Protein AF-A0A937W6F1-F1 (afdb_monomer_lite)

Radius of gyration: 24.18 Å; chains: 1; bounding box: 36×41×70 Å

Sequence (144 aa):
MTLDVLWSGPITLSDQLRVTQHPALQALWTILEQALQRQAGGVQQLTLGAHRLELGQRPHIMGILNVTPDSFSDGGLYFQPDQAIKHAETMLAAGADMIDVGGQSSRPGAVPVPPEVEQARVVPVIREIVQRFNAVVSVDTYRA

Organism: Tectimicrobiota bacterium (NCBI:txid2528274)

Foldseek 3Di:
DDDDDDDDDDDPVPPPDPVVVPPVCVVVVVVVVVVVVVLPPDFDWDDQPPDIDTPNPDDAAEAEQEQECVVDDPPDPDGDLVVSLVVLVVCVVVPHQAYEYWQFDPDPPGDDDPPVSSCVRGVVNVVCNCVPPVGRYHYPDPDD

pLDDT: mean 78.48, std 20.03, range [25.17, 97.88]

InterPro domains:
  IPR000489 Pterin-binding domain [PF00809] (62-144)
  IPR000489 Pterin-binding domain [PS00792] (61-76)
  IPR000489 Pterin-binding domain [PS00793] (95-108)
  IPR000489 Pterin-binding domain [PS50972] (59-144)
  IPR011005 Dihydropteroate synthase-like superfamily [G3DSA:3.20.20.20] (33-144)
  IPR011005 Dihydropteroate synthase-like superfamily [SSF51717] (49-144)
  IPR045031 Dihydropteroate synthase-like [PTHR20941] (35-144)

Structure (mmCIF, N/CA/C/O backbone):
data_AF-A0A937W6F1-F1
#
_entry.id   AF-A0A937W6F1-F1
#
loop_
_atom_site.group_PDB
_atom_site.id
_atom_site.type_symbol
_atom_site.label_atom_id
_atom_site.label_alt_id
_atom_site.label_comp_id
_atom_site.label_asym_id
_atom_site.label_entity_id
_atom_site.label_seq_id
_atom_site.pdbx_PDB_ins_code
_atom_site.Cartn_x
_atom_site.Cartn_y
_atom_site.Cartn_z
_atom_site.occupancy
_atom_site.B_iso_or_equiv
_atom_site.auth_seq_id
_atom_site.auth_comp_id
_atom_site.auth_asym_id
_atom_site.auth_atom_id
_atom_site.pdbx_PDB_model_num
ATOM 1 N N . MET A 1 1 ? 2.992 -3.409 53.146 1.00 32.88 1 MET A N 1
ATOM 2 C CA . MET A 1 1 ? 1.567 -3.089 52.938 1.00 32.88 1 MET A CA 1
ATOM 3 C C . MET A 1 1 ? 1.401 -2.856 51.450 1.00 32.88 1 MET A C 1
ATOM 5 O O . MET A 1 1 ? 1.838 -1.830 50.951 1.00 32.88 1 MET A O 1
ATOM 9 N N . THR A 1 2 ? 0.953 -3.884 50.740 1.00 26.73 2 THR A N 1
ATOM 10 C CA . THR A 1 2 ? 0.811 -3.892 49.280 1.00 26.73 2 THR A CA 1
ATOM 11 C C . THR A 1 2 ? -0.547 -3.286 48.950 1.00 26.73 2 THR A C 1
ATOM 13 O O . THR A 1 2 ? -1.541 -3.685 49.555 1.00 26.73 2 THR A O 1
ATOM 16 N N . LEU A 1 3 ? -0.584 -2.280 48.078 1.00 2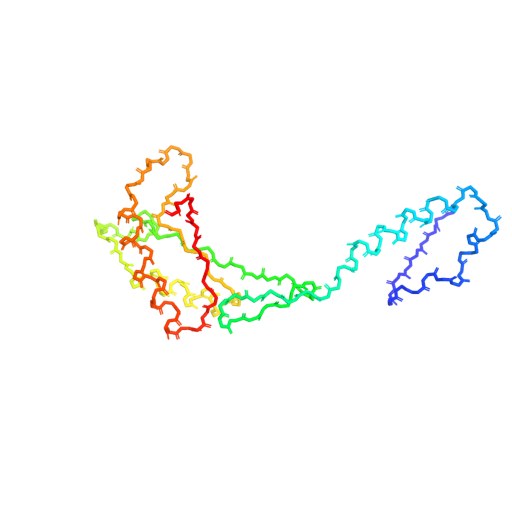5.17 3 LEU A N 1
ATOM 17 C CA . LEU A 1 3 ? -1.834 -1.684 47.615 1.00 25.17 3 LEU A CA 1
ATOM 18 C C . LEU A 1 3 ? -2.179 -2.323 46.268 1.00 25.17 3 LEU A C 1
ATOM 20 O O . LEU A 1 3 ? -1.614 -1.946 45.244 1.00 25.17 3 LEU A O 1
ATOM 24 N N . ASP A 1 4 ? -3.070 -3.309 46.287 1.00 30.28 4 ASP A N 1
ATOM 25 C CA . ASP A 1 4 ? -3.663 -3.864 45.073 1.00 30.28 4 ASP A CA 1
ATOM 26 C C . ASP A 1 4 ? -4.828 -2.971 44.642 1.00 30.28 4 ASP A C 1
ATOM 28 O O . ASP A 1 4 ? -5.775 -2.756 45.400 1.00 30.28 4 ASP A O 1
ATOM 32 N N . VAL A 1 5 ? -4.769 -2.446 43.418 1.00 36.66 5 VAL A N 1
ATOM 33 C CA . VAL A 1 5 ? -5.900 -1.752 42.794 1.00 36.66 5 VAL A CA 1
ATOM 34 C C . VAL A 1 5 ? -6.388 -2.614 41.638 1.00 36.66 5 VAL A C 1
ATOM 36 O O . VAL A 1 5 ? -5.795 -2.637 40.562 1.00 36.66 5 VAL A O 1
ATOM 39 N N . LEU A 1 6 ? -7.477 -3.345 41.874 1.00 34.16 6 LEU A N 1
ATOM 40 C CA . LEU A 1 6 ? -8.238 -4.014 40.823 1.00 34.16 6 LEU A CA 1
ATOM 41 C C . LEU A 1 6 ? -9.125 -2.971 40.132 1.00 34.16 6 LEU A C 1
ATOM 43 O O . LEU A 1 6 ? -10.018 -2.398 40.754 1.00 34.16 6 LEU A O 1
ATOM 47 N N . TRP A 1 7 ? -8.856 -2.710 38.851 1.00 44.06 7 TRP A N 1
ATOM 48 C CA . TRP A 1 7 ? -9.526 -1.681 38.054 1.00 44.06 7 TRP A CA 1
ATOM 49 C C . TRP A 1 7 ? -10.421 -2.310 36.976 1.00 44.06 7 TRP A C 1
ATOM 51 O O . TRP A 1 7 ? -9.932 -3.046 36.122 1.00 44.06 7 TRP A O 1
ATOM 61 N N . SER A 1 8 ? -11.718 -1.977 36.952 1.00 36.34 8 SER A N 1
ATOM 62 C CA . SER A 1 8 ? -12.612 -2.276 35.819 1.00 36.34 8 SER A CA 1
ATOM 63 C C . SER A 1 8 ? -13.708 -1.204 35.678 1.00 36.34 8 SER A C 1
ATOM 65 O O . SER A 1 8 ? -14.690 -1.200 36.410 1.00 36.34 8 SER A O 1
ATOM 67 N N . GLY A 1 9 ? -13.516 -0.248 34.760 1.00 36.78 9 GLY A N 1
ATOM 68 C CA . GLY A 1 9 ? -14.485 0.815 34.438 1.00 36.78 9 GLY A CA 1
ATOM 69 C C . GLY A 1 9 ? -13.829 2.083 33.862 1.00 36.78 9 GLY A C 1
ATOM 70 O O . GLY A 1 9 ? -12.625 2.267 34.045 1.00 36.78 9 GLY A O 1
ATOM 71 N N . PRO A 1 10 ? -14.561 2.955 33.142 1.00 42.44 10 PRO A N 1
ATOM 72 C CA . PRO A 1 10 ? -14.017 4.222 32.652 1.00 42.44 10 PRO A CA 1
ATOM 73 C C . PRO A 1 10 ? -13.593 5.119 33.824 1.00 42.44 10 PRO A C 1
ATOM 75 O O . PRO A 1 10 ? -14.314 5.277 34.807 1.00 42.44 10 PRO A O 1
ATOM 78 N N . ILE A 1 11 ? -12.383 5.669 33.725 1.00 48.69 11 ILE A N 1
ATOM 79 C CA . ILE A 1 11 ? -11.764 6.516 34.741 1.00 48.69 11 ILE A CA 1
ATOM 80 C C . ILE A 1 11 ? -12.488 7.865 34.818 1.00 48.69 11 ILE A C 1
ATOM 82 O O . ILE A 1 11 ? -12.266 8.730 33.977 1.00 48.69 11 ILE A O 1
ATOM 86 N N . THR A 1 12 ? -13.255 8.092 35.883 1.00 46.84 12 THR A N 1
ATOM 87 C CA . THR A 1 12 ? -13.514 9.450 36.388 1.00 46.84 12 THR A CA 1
ATOM 88 C C . THR A 1 12 ? -12.798 9.583 37.730 1.00 46.84 12 THR A C 1
ATOM 90 O O . THR A 1 12 ? -13.363 9.383 38.800 1.00 46.84 12 THR A O 1
ATOM 93 N N . LEU A 1 13 ? -11.490 9.844 37.664 1.00 48.12 13 LEU A N 1
ATOM 94 C CA . LEU A 1 13 ? -10.566 9.940 38.805 1.00 48.12 13 LEU A CA 1
ATOM 95 C C . LEU A 1 13 ? -10.709 11.273 39.573 1.00 48.12 13 LEU A C 1
ATOM 97 O O . LEU A 1 13 ? -9.736 11.762 40.136 1.00 48.12 13 LEU A O 1
ATOM 101 N N . SER A 1 14 ? -11.884 11.910 39.559 1.00 46.22 14 SER A N 1
ATOM 102 C CA . SER A 1 14 ? -12.060 13.268 40.096 1.00 46.22 14 SER A CA 1
ATOM 103 C C . SER A 1 14 ? -12.345 13.311 41.598 1.00 46.22 14 SER A C 1
ATOM 105 O O . SER A 1 14 ? -12.028 14.308 42.242 1.00 46.22 14 SER A O 1
ATOM 107 N N . ASP A 1 15 ? -12.895 12.244 42.186 1.00 43.62 15 ASP A N 1
ATOM 108 C CA . ASP A 1 15 ? -13.555 12.394 43.493 1.00 43.62 15 ASP A CA 1
ATOM 109 C C . ASP A 1 15 ? -12.748 11.870 44.693 1.00 43.62 15 ASP A C 1
ATOM 111 O O . ASP A 1 15 ? -13.034 12.249 45.829 1.00 43.62 15 ASP A O 1
ATOM 115 N N . GLN A 1 16 ? -11.715 11.040 44.488 1.00 46.03 16 GLN A N 1
ATOM 116 C CA . GLN A 1 16 ? -11.016 10.363 45.601 1.00 46.03 16 GLN A CA 1
ATOM 117 C C . GLN A 1 16 ? -9.578 10.825 45.870 1.00 46.03 16 GLN A C 1
ATOM 119 O O . GLN A 1 16 ? -9.062 10.588 46.961 1.00 46.03 16 GLN A O 1
ATOM 124 N N . LEU A 1 17 ? -8.941 11.554 44.952 1.00 50.81 17 LEU A N 1
ATOM 125 C CA . LEU A 1 17 ? -7.655 12.206 45.207 1.00 50.81 17 LEU A CA 1
ATOM 126 C C . LEU A 1 17 ? -7.892 13.711 45.257 1.00 50.81 17 LEU A C 1
ATOM 128 O O . LEU A 1 17 ? -7.899 14.394 44.239 1.00 50.81 17 LEU A O 1
ATOM 132 N N . ARG A 1 18 ? -8.109 14.245 46.462 1.00 51.66 18 ARG A N 1
ATOM 133 C CA . ARG A 1 18 ? -8.169 15.693 46.705 1.00 51.66 18 ARG A CA 1
ATOM 134 C C . ARG A 1 18 ? -6.786 16.318 46.483 1.00 51.66 18 ARG A C 1
ATOM 136 O O . ARG A 1 18 ? -6.088 16.660 47.434 1.00 51.66 18 ARG A O 1
ATOM 143 N N . VAL A 1 19 ? -6.394 16.492 45.220 1.00 52.38 19 VAL A N 1
ATOM 144 C CA . VAL A 1 19 ? -5.169 17.205 44.807 1.00 52.38 19 VAL A CA 1
ATOM 145 C C . VAL A 1 19 ? -5.165 18.642 45.348 1.00 52.38 19 VAL A C 1
ATOM 147 O O . VAL A 1 19 ? -4.111 19.189 45.659 1.00 52.38 19 VAL A O 1
ATOM 150 N N . THR A 1 20 ? -6.348 19.207 45.609 1.00 52.50 20 THR A N 1
ATOM 151 C CA .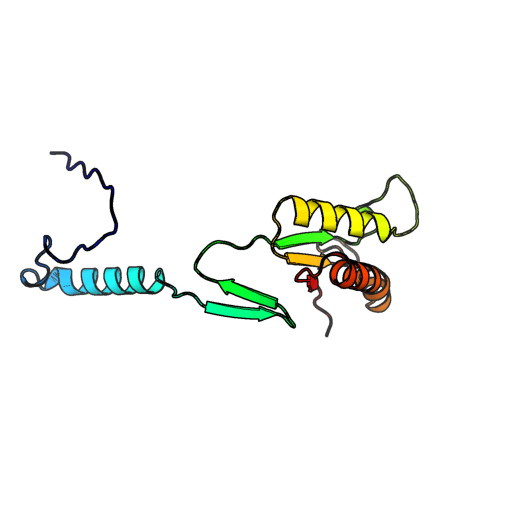 THR A 1 20 ? -6.540 20.531 46.219 1.00 52.50 20 THR A CA 1
ATOM 152 C C . THR A 1 20 ? -5.888 20.710 47.596 1.00 52.50 20 THR A C 1
ATOM 154 O O . THR A 1 20 ? -5.712 21.848 48.020 1.00 52.50 20 THR A O 1
ATOM 157 N N . GLN A 1 21 ? -5.504 19.635 48.297 1.00 54.97 21 GLN A N 1
ATOM 158 C CA . GLN A 1 21 ? -4.868 19.717 49.621 1.00 54.97 21 GLN A CA 1
ATOM 159 C C . GLN A 1 21 ? -3.333 19.599 49.597 1.00 54.97 21 GLN A C 1
ATOM 161 O O . GLN A 1 21 ? -2.697 19.817 50.628 1.00 54.97 21 GLN A O 1
ATOM 166 N N . HIS A 1 22 ? -2.716 19.311 48.444 1.00 61.00 22 HIS A N 1
ATOM 167 C CA . HIS A 1 22 ? -1.262 19.155 48.329 1.00 61.00 22 HIS A CA 1
ATOM 168 C C . HIS A 1 22 ? -0.686 19.949 47.143 1.00 61.00 22 HIS A C 1
ATOM 170 O O . HIS A 1 22 ? -0.516 19.399 46.054 1.00 61.00 22 HIS A O 1
ATOM 176 N N . PRO A 1 23 ? -0.285 21.219 47.364 1.00 67.31 23 PRO A N 1
ATOM 177 C CA . PRO A 1 23 ? 0.250 22.101 46.320 1.00 67.31 23 PRO A CA 1
ATOM 178 C C . PRO A 1 23 ? 1.450 21.515 45.564 1.00 67.31 23 PRO A C 1
ATOM 180 O O . PRO A 1 23 ? 1.609 21.747 44.369 1.00 67.31 23 PRO A O 1
ATOM 183 N N . ALA A 1 24 ? 2.270 20.706 46.243 1.00 70.12 24 ALA A N 1
ATOM 184 C CA . ALA A 1 24 ? 3.432 20.043 45.651 1.00 70.12 24 ALA A CA 1
ATOM 185 C C . ALA A 1 24 ? 3.065 18.999 44.577 1.00 70.12 24 ALA A C 1
ATOM 187 O O . ALA A 1 24 ? 3.869 18.727 43.689 1.00 70.12 24 ALA A O 1
ATOM 188 N N . LEU A 1 25 ? 1.856 18.429 44.630 1.00 70.88 25 LEU A N 1
ATOM 189 C CA . LEU A 1 25 ? 1.379 17.430 43.669 1.00 70.88 25 LEU A CA 1
ATOM 190 C C . LEU A 1 25 ? 0.582 18.052 42.513 1.00 70.88 25 LEU A C 1
ATOM 192 O O . LEU A 1 25 ? 0.356 17.382 41.509 1.00 70.88 25 LEU A O 1
ATOM 196 N N . GLN A 1 26 ? 0.220 19.337 42.605 1.00 76.69 26 GLN A N 1
ATOM 197 C CA . GLN A 1 26 ? -0.542 20.057 41.578 1.00 76.69 26 GLN A CA 1
ATOM 198 C C . GLN A 1 26 ? 0.180 20.068 40.222 1.00 76.69 26 GLN A C 1
ATOM 200 O O . GLN A 1 26 ? -0.445 19.896 39.176 1.00 76.69 26 GLN A O 1
ATOM 205 N N . ALA A 1 27 ? 1.505 20.239 40.234 1.00 78.38 27 ALA A N 1
ATOM 206 C CA . ALA A 1 27 ? 2.317 20.224 39.020 1.00 78.38 27 ALA A CA 1
ATOM 207 C C . ALA A 1 27 ? 2.322 18.835 38.361 1.00 78.38 27 ALA A C 1
ATOM 209 O O . ALA A 1 27 ? 2.138 18.722 37.150 1.00 78.38 27 ALA A O 1
ATOM 210 N N . LEU A 1 28 ? 2.468 17.776 39.164 1.00 79.62 28 LEU A N 1
ATOM 211 C CA . LEU A 1 28 ? 2.467 16.394 38.682 1.00 79.62 28 LEU A CA 1
ATOM 212 C C . LEU A 1 28 ? 1.088 15.998 38.132 1.00 79.62 28 LEU A C 1
ATOM 214 O O . LEU A 1 28 ? 1.001 15.370 37.081 1.00 79.62 28 LEU A O 1
ATOM 218 N N . TRP A 1 29 ? 0.019 16.438 38.802 1.00 78.62 29 TRP A N 1
ATOM 219 C CA . TRP A 1 29 ? -1.362 16.285 38.347 1.00 78.62 29 TRP A CA 1
ATOM 220 C C . TRP A 1 29 ? -1.608 16.982 37.010 1.00 78.62 29 TRP A C 1
ATOM 222 O O . TRP A 1 29 ? -2.112 16.364 36.082 1.00 78.62 29 TRP A O 1
ATOM 232 N N . THR A 1 30 ? -1.171 18.236 36.877 1.00 79.38 30 THR A N 1
ATOM 233 C CA . THR A 1 30 ? -1.303 19.002 35.628 1.00 79.38 30 THR A CA 1
ATOM 234 C C . THR A 1 30 ? -0.592 18.298 34.468 1.00 79.38 30 THR A C 1
ATOM 236 O O . THR A 1 30 ? -1.126 18.223 33.364 1.00 79.38 30 THR A O 1
ATOM 239 N N . ILE A 1 31 ? 0.600 17.741 34.709 1.00 79.62 31 ILE A N 1
ATOM 240 C CA . ILE A 1 31 ? 1.341 16.966 33.703 1.00 79.62 31 ILE A CA 1
ATOM 241 C C . ILE A 1 31 ? 0.593 15.676 33.341 1.00 79.62 31 ILE A C 1
ATOM 243 O O . ILE A 1 31 ? 0.501 15.345 32.159 1.00 79.62 31 ILE A O 1
ATOM 247 N N . LEU A 1 32 ? 0.044 14.961 34.327 1.00 77.56 32 LEU A N 1
ATOM 248 C CA . LEU A 1 32 ? -0.738 13.742 34.103 1.00 77.56 32 LEU A CA 1
ATOM 249 C C . LEU A 1 32 ? -2.029 14.019 33.327 1.00 77.56 32 LEU A C 1
ATOM 251 O O . LEU A 1 32 ? -2.301 13.319 32.357 1.00 77.56 32 LEU A O 1
ATOM 255 N N . GLU A 1 33 ? -2.789 15.055 33.684 1.00 77.75 33 GLU A N 1
ATOM 256 C CA . GLU A 1 33 ? -3.986 15.466 32.943 1.00 77.75 33 GLU A CA 1
ATOM 257 C C . GLU A 1 33 ? -3.652 15.856 31.506 1.00 77.75 33 GLU A C 1
ATOM 259 O O . GLU A 1 33 ? -4.319 15.402 30.581 1.00 77.75 33 GLU A O 1
ATOM 264 N N . GLN A 1 34 ? -2.587 16.633 31.288 1.00 73.19 34 GLN A N 1
ATOM 265 C CA . GLN A 1 34 ? -2.140 16.972 29.937 1.00 73.19 34 GLN A CA 1
ATOM 266 C C . GLN A 1 34 ? -1.705 15.733 29.150 1.00 73.19 34 GLN A C 1
ATOM 268 O O . GLN A 1 34 ? -1.985 15.642 27.959 1.00 73.19 34 GLN A O 1
ATOM 273 N N . ALA A 1 35 ? -1.027 14.772 29.782 1.00 69.81 35 ALA A N 1
ATOM 274 C CA . ALA A 1 35 ? -0.625 13.525 29.135 1.00 69.81 35 ALA A CA 1
ATOM 275 C C . ALA A 1 35 ? -1.838 12.654 28.766 1.00 69.81 35 ALA A C 1
ATOM 277 O O . ALA A 1 35 ? -1.900 12.131 27.654 1.00 69.81 35 ALA A O 1
ATOM 278 N N . LEU A 1 36 ? -2.828 12.560 29.658 1.00 67.00 36 LEU A N 1
ATOM 279 C CA . LEU A 1 36 ? -4.084 11.845 29.423 1.00 67.00 36 LEU A CA 1
ATOM 280 C C . LEU A 1 36 ? -4.930 12.528 28.337 1.00 67.00 36 LEU A C 1
ATOM 282 O O . LEU A 1 36 ? -5.436 11.854 27.445 1.00 67.00 36 LEU A O 1
ATOM 286 N N . GLN A 1 37 ? -5.016 13.861 28.336 1.00 65.75 37 GLN A N 1
ATOM 287 C CA . GLN A 1 37 ? -5.693 14.632 27.286 1.00 65.75 37 GLN A CA 1
ATOM 288 C C . GLN A 1 37 ? -4.985 14.525 25.930 1.00 65.75 37 GLN A C 1
ATOM 290 O O . GLN A 1 37 ? -5.648 14.485 24.899 1.00 65.75 37 GLN A O 1
ATOM 295 N N . ARG A 1 38 ? -3.649 14.426 25.908 1.00 63.38 38 ARG A N 1
ATOM 296 C CA . ARG A 1 38 ? -2.881 14.174 24.675 1.00 63.38 38 ARG A CA 1
ATOM 297 C C . ARG A 1 38 ? -3.118 12.772 24.109 1.00 63.38 38 ARG A C 1
ATOM 299 O O . ARG A 1 38 ? -2.986 12.599 22.902 1.00 63.38 38 ARG A O 1
ATOM 306 N N . GLN A 1 39 ? -3.460 11.789 24.947 1.00 56.53 39 GLN A N 1
ATOM 307 C CA . GLN A 1 39 ? -3.874 10.455 24.493 1.00 56.53 39 GLN A CA 1
ATOM 308 C C . GLN A 1 39 ? -5.357 10.371 24.123 1.00 56.53 39 GLN A C 1
ATOM 310 O O . GLN A 1 39 ? -5.723 9.535 23.301 1.00 56.53 39 GLN A O 1
ATOM 315 N N . ALA A 1 40 ? -6.196 11.264 24.646 1.00 57.38 40 ALA A N 1
ATOM 316 C CA . ALA A 1 40 ? -7.557 11.478 24.168 1.00 57.38 40 ALA A CA 1
ATOM 317 C C . ALA A 1 40 ? -7.550 12.301 22.867 1.00 57.38 40 ALA A C 1
ATOM 319 O O . ALA A 1 40 ? -8.169 13.360 22.767 1.00 57.38 40 ALA A O 1
ATOM 320 N N . GLY A 1 41 ? -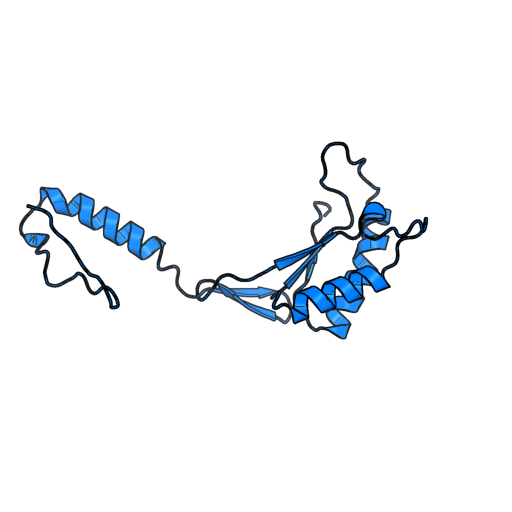6.816 11.833 21.854 1.00 61.69 41 GLY A N 1
ATOM 321 C CA . GLY A 1 41 ? -6.961 12.352 20.502 1.00 61.69 41 GLY A CA 1
ATOM 322 C C . GLY A 1 41 ? -8.396 12.095 20.057 1.00 61.69 41 GLY A C 1
ATOM 323 O O . GLY A 1 41 ? -8.779 10.946 19.856 1.00 61.69 41 GLY A O 1
ATOM 324 N N . GLY A 1 42 ? -9.207 13.151 19.975 1.00 72.25 42 GLY A N 1
ATOM 325 C CA . GLY A 1 42 ? -10.578 13.048 19.482 1.00 72.25 42 GLY A CA 1
ATOM 326 C C . GLY A 1 42 ? -10.624 12.415 18.091 1.00 72.25 42 GLY A C 1
ATOM 327 O O . GLY A 1 42 ? -9.624 12.397 17.373 1.00 72.25 42 GLY A O 1
ATOM 328 N N . VAL A 1 43 ? -11.795 11.906 17.705 1.00 79.38 43 VAL A N 1
ATOM 329 C CA . VAL A 1 43 ? -11.986 11.318 16.375 1.00 79.38 43 VAL A CA 1
ATOM 330 C C . VAL A 1 43 ? -11.675 12.370 15.312 1.00 79.38 43 VAL A C 1
ATOM 332 O O . VAL A 1 43 ? -12.318 13.419 15.263 1.00 79.38 43 VAL A O 1
ATOM 335 N N . GLN A 1 44 ? -10.687 12.091 14.465 1.00 84.69 44 GLN A N 1
ATOM 336 C CA . GLN A 1 44 ? -10.339 12.926 13.319 1.00 84.69 44 GLN A CA 1
ATOM 337 C C . GLN A 1 44 ? -10.788 12.232 12.038 1.00 84.69 44 GLN A C 1
ATOM 339 O O . GLN A 1 44 ? -10.561 11.039 11.862 1.00 84.69 44 GLN A O 1
ATOM 344 N N . GLN A 1 45 ? -11.401 12.975 11.120 1.00 89.81 45 GLN A N 1
ATOM 345 C CA . GLN A 1 45 ? -11.768 12.443 9.810 1.00 89.81 45 GLN A CA 1
ATOM 346 C C . GLN A 1 45 ? -10.694 12.782 8.779 1.00 89.81 45 GLN A C 1
ATOM 348 O O . GLN A 1 45 ? -10.454 13.952 8.481 1.00 89.81 45 GLN A O 1
ATOM 353 N N . LEU A 1 46 ? -10.076 11.752 8.203 1.00 91.69 46 LEU A N 1
ATOM 354 C CA . LEU A 1 46 ? -9.163 11.873 7.073 1.00 91.69 46 LEU A CA 1
ATOM 355 C C . LEU A 1 46 ? -9.931 11.606 5.775 1.00 91.69 46 LEU A C 1
ATOM 357 O O . LEU A 1 46 ? -10.554 10.556 5.622 1.00 91.69 46 LEU A O 1
ATOM 361 N N . THR A 1 47 ? -9.887 12.555 4.838 1.00 94.75 47 THR A N 1
ATOM 362 C CA . THR A 1 47 ? -10.501 12.402 3.508 1.00 94.75 47 THR A CA 1
ATOM 363 C C . THR A 1 47 ? -9.443 11.955 2.502 1.00 94.75 47 THR A C 1
ATOM 365 O O . THR A 1 47 ? -8.449 12.652 2.313 1.00 94.75 47 THR A O 1
ATOM 368 N N . LEU A 1 48 ? -9.664 10.811 1.852 1.00 93.38 48 LEU A N 1
ATOM 369 C CA . LEU A 1 48 ? -8.762 10.195 0.874 1.00 93.38 48 LEU A CA 1
ATOM 370 C C . LEU A 1 48 ? -9.510 9.992 -0.445 1.00 93.38 48 LEU A C 1
ATOM 372 O O . LEU A 1 48 ? -10.120 8.950 -0.691 1.00 93.38 48 LEU A O 1
ATOM 376 N N . GLY A 1 49 ? -9.519 11.034 -1.277 1.00 89.81 49 GLY A N 1
ATOM 377 C CA . GLY A 1 49 ? -10.343 11.064 -2.483 1.00 89.81 49 GLY A CA 1
ATOM 378 C C . GLY A 1 49 ? -11.830 10.946 -2.135 1.00 89.81 49 GLY A C 1
ATOM 379 O O . GLY A 1 49 ? -12.374 11.799 -1.437 1.00 89.81 49 GLY A O 1
ATOM 380 N N . ALA A 1 50 ? -12.482 9.882 -2.612 1.00 91.00 50 ALA A N 1
ATOM 381 C CA . ALA A 1 50 ? -13.893 9.602 -2.335 1.00 91.00 50 ALA A CA 1
ATOM 382 C C . ALA A 1 50 ? -14.143 8.936 -0.964 1.00 91.00 50 ALA A C 1
ATOM 384 O O . ALA A 1 50 ? -15.296 8.803 -0.549 1.00 91.00 50 ALA A O 1
ATOM 385 N N . HIS A 1 51 ? -13.090 8.521 -0.255 1.00 93.00 51 HIS A N 1
ATOM 386 C CA . HIS A 1 51 ? -13.193 7.779 1.000 1.00 93.00 51 HIS A CA 1
ATOM 387 C C . HIS A 1 51 ? -12.983 8.678 2.219 1.00 93.00 51 HIS A C 1
ATOM 389 O O . HIS A 1 51 ? -12.291 9.698 2.159 1.00 93.00 51 HIS A O 1
ATOM 395 N N . ARG A 1 52 ? -13.558 8.272 3.353 1.00 93.12 52 ARG A N 1
ATOM 396 C CA . ARG A 1 52 ? -13.344 8.898 4.662 1.00 93.12 52 ARG A CA 1
ATOM 397 C C . ARG A 1 52 ? -12.957 7.838 5.685 1.00 93.12 52 ARG A C 1
ATOM 399 O O . ARG A 1 52 ? -13.618 6.808 5.765 1.00 93.12 52 ARG A O 1
ATOM 406 N N . LEU A 1 53 ? -11.905 8.113 6.451 1.00 90.38 53 LEU A N 1
ATOM 407 C CA . LEU A 1 53 ? -11.412 7.265 7.538 1.00 90.38 53 LEU A CA 1
ATOM 408 C C . LEU A 1 53 ? -11.485 8.021 8.865 1.00 90.38 53 LEU A C 1
ATOM 410 O O . LEU A 1 53 ? -11.138 9.201 8.927 1.00 90.38 53 LEU A O 1
ATOM 414 N N . GLU A 1 54 ? -11.920 7.336 9.919 1.00 91.50 54 GLU A N 1
ATOM 415 C CA . GLU A 1 54 ? -12.039 7.891 11.269 1.00 91.50 54 GLU A CA 1
ATOM 416 C C . GLU A 1 54 ? -10.830 7.491 12.116 1.00 91.50 54 GLU A C 1
ATOM 418 O O . GLU A 1 54 ? -10.767 6.414 12.707 1.00 91.50 54 GLU A O 1
ATOM 423 N N . LEU A 1 55 ? -9.855 8.390 12.192 1.00 88.00 55 LEU A N 1
ATOM 424 C CA . LEU A 1 55 ? -8.668 8.215 13.012 1.00 88.00 55 LEU A CA 1
ATOM 425 C C . LEU A 1 55 ? -9.015 8.436 14.489 1.00 88.00 55 LEU A C 1
ATOM 427 O O . LEU A 1 55 ? -9.761 9.352 14.833 1.00 88.00 55 LEU A O 1
ATOM 431 N N . GLY A 1 56 ? -8.446 7.612 15.368 1.00 83.25 56 GLY A N 1
ATOM 432 C CA . GLY A 1 56 ? -8.599 7.734 16.824 1.00 83.25 56 GLY A CA 1
ATOM 433 C C . GLY A 1 56 ? -9.658 6.819 17.448 1.00 83.25 56 GLY A C 1
ATOM 434 O O . GLY A 1 56 ? -9.616 6.616 18.656 1.00 83.25 56 GLY A O 1
ATOM 435 N N . GLN A 1 57 ? -10.553 6.205 16.661 1.00 84.69 57 GLN A N 1
ATOM 436 C CA . GLN A 1 57 ? -11.479 5.182 17.185 1.00 84.69 57 GLN A CA 1
ATOM 437 C C . GLN A 1 57 ? -10.836 3.795 17.274 1.00 84.69 57 GLN A C 1
ATOM 439 O O . GLN A 1 57 ? -11.029 3.073 18.250 1.00 84.69 57 GLN A O 1
ATOM 444 N N . ARG A 1 58 ? -10.069 3.418 16.246 1.00 87.31 58 ARG A N 1
ATOM 445 C CA . ARG A 1 58 ? -9.297 2.173 16.188 1.00 87.31 58 ARG A CA 1
ATOM 446 C C . ARG A 1 58 ? -8.062 2.345 15.300 1.00 87.31 58 ARG A C 1
ATOM 448 O O . ARG A 1 58 ? -8.037 3.257 14.471 1.00 87.31 58 ARG A O 1
ATOM 455 N N . PRO A 1 59 ? -7.057 1.463 15.415 1.00 87.81 59 PRO A N 1
ATOM 456 C CA . PRO A 1 59 ? -6.027 1.340 14.395 1.00 87.81 59 PRO A CA 1
ATOM 457 C C . PRO A 1 59 ? -6.644 0.953 13.045 1.00 87.81 59 PRO A C 1
ATOM 459 O O . PRO A 1 59 ? -7.561 0.125 12.983 1.00 87.81 59 PRO A O 1
ATOM 462 N N . HIS A 1 60 ? -6.112 1.540 11.978 1.00 91.75 60 HIS A N 1
ATOM 463 C CA . HIS A 1 60 ? -6.396 1.129 10.609 1.00 91.75 60 HIS A CA 1
ATOM 464 C C . HIS A 1 60 ? -5.255 0.275 10.065 1.00 91.75 60 HIS A C 1
ATOM 466 O O . HIS A 1 60 ? -4.090 0.513 10.390 1.00 91.75 60 HIS A O 1
ATOM 472 N N . ILE A 1 61 ? -5.596 -0.717 9.247 1.00 94.75 61 ILE A N 1
ATOM 473 C CA . ILE A 1 61 ? -4.633 -1.652 8.666 1.00 94.75 61 ILE A CA 1
ATOM 474 C C . ILE A 1 61 ? -4.372 -1.285 7.208 1.00 94.75 61 ILE A C 1
ATOM 476 O O . ILE A 1 61 ? -5.293 -1.206 6.399 1.00 94.75 61 ILE A O 1
ATOM 480 N N . MET A 1 62 ? -3.099 -1.097 6.875 1.00 96.62 62 MET A N 1
ATOM 481 C CA . MET A 1 62 ? -2.614 -0.870 5.518 1.00 96.62 62 MET A CA 1
ATOM 482 C C . MET A 1 62 ? -1.906 -2.135 5.027 1.00 96.62 62 MET A C 1
ATOM 484 O O . MET A 1 62 ? -0.909 -2.559 5.612 1.00 96.62 62 MET A O 1
ATOM 488 N N . GLY A 1 63 ? -2.441 -2.759 3.980 1.00 96.12 63 GLY A N 1
ATOM 489 C CA . GLY A 1 63 ? -1.828 -3.913 3.329 1.00 96.12 63 GLY A CA 1
ATOM 490 C C . GLY A 1 63 ? -0.718 -3.471 2.380 1.00 96.12 63 GLY A C 1
ATOM 491 O O . GLY A 1 63 ? -0.968 -2.675 1.481 1.00 96.12 63 GLY A O 1
ATOM 492 N N . ILE A 1 64 ? 0.496 -3.987 2.562 1.00 94.69 64 ILE A N 1
ATOM 493 C CA . ILE A 1 64 ? 1.656 -3.633 1.733 1.00 94.69 64 ILE A CA 1
ATOM 494 C C . ILE A 1 64 ? 1.697 -4.540 0.501 1.00 94.69 64 ILE A C 1
ATOM 496 O O . ILE A 1 64 ? 1.846 -5.757 0.618 1.00 94.69 64 ILE A O 1
ATOM 500 N N . LEU A 1 65 ? 1.621 -3.942 -0.686 1.00 93.94 65 LEU A N 1
ATOM 501 C CA . LEU A 1 65 ? 1.670 -4.620 -1.975 1.00 93.94 65 LEU A CA 1
ATOM 502 C C . LEU A 1 65 ? 2.921 -4.200 -2.758 1.00 93.94 65 LEU A C 1
ATOM 504 O O . LEU A 1 65 ? 2.933 -3.199 -3.474 1.00 93.94 65 LEU A O 1
ATOM 508 N N . ASN A 1 66 ? 3.972 -5.014 -2.662 1.00 91.88 66 ASN A N 1
ATOM 509 C CA . ASN A 1 66 ? 5.210 -4.811 -3.415 1.00 91.88 66 ASN A CA 1
ATOM 510 C C . ASN A 1 66 ? 5.097 -5.397 -4.822 1.00 91.88 66 ASN A C 1
ATOM 512 O O . ASN A 1 66 ? 5.080 -6.608 -5.019 1.00 91.88 66 ASN A O 1
ATOM 516 N N . VAL A 1 67 ? 5.063 -4.521 -5.814 1.00 89.31 67 VAL A N 1
ATOM 517 C CA . VAL A 1 67 ? 4.877 -4.818 -7.231 1.00 89.31 67 VAL A CA 1
ATOM 518 C C . VAL A 1 67 ? 6.241 -4.897 -7.920 1.00 89.31 67 VAL A C 1
ATOM 520 O O . VAL A 1 67 ? 6.579 -4.113 -8.807 1.00 89.31 67 VAL A O 1
ATOM 523 N N . THR A 1 68 ? 7.067 -5.845 -7.480 1.00 78.62 68 THR A N 1
ATOM 524 C CA . THR A 1 68 ? 8.415 -6.069 -8.019 1.00 78.62 68 THR A CA 1
ATOM 525 C C . THR A 1 68 ? 8.546 -7.474 -8.628 1.00 78.62 68 THR A C 1
ATOM 527 O O . THR A 1 68 ? 7.840 -8.391 -8.204 1.00 78.62 68 THR A O 1
ATOM 530 N N . PRO A 1 69 ? 9.425 -7.690 -9.630 1.00 67.62 69 PRO A N 1
ATOM 531 C CA . PRO A 1 69 ? 9.568 -8.993 -10.294 1.00 67.62 69 PRO A CA 1
ATOM 532 C C . PRO A 1 69 ? 9.940 -10.145 -9.351 1.00 67.62 69 PRO A C 1
ATOM 534 O O . PRO A 1 69 ? 9.592 -11.289 -9.607 1.00 67.62 69 PRO A O 1
ATOM 537 N N . ASP A 1 70 ? 10.638 -9.846 -8.259 1.00 64.88 70 ASP A N 1
ATOM 538 C CA . ASP A 1 70 ? 11.042 -10.791 -7.217 1.00 64.88 70 ASP A CA 1
ATOM 539 C C . ASP A 1 70 ? 9.931 -11.109 -6.203 1.00 64.88 70 ASP A C 1
ATOM 541 O O . ASP A 1 70 ? 10.071 -12.061 -5.442 1.00 64.88 70 ASP A O 1
ATOM 545 N N . SER A 1 71 ? 8.832 -10.347 -6.186 1.00 56.91 71 SER A N 1
ATOM 546 C CA . SER A 1 71 ? 7.727 -10.553 -5.237 1.00 56.91 71 SER A CA 1
ATOM 547 C C . SER A 1 71 ? 6.689 -11.579 -5.716 1.00 56.91 71 SER A C 1
ATOM 549 O O . SER A 1 71 ? 5.869 -12.022 -4.917 1.00 56.91 71 SER A O 1
ATOM 551 N N . PHE A 1 72 ? 6.728 -11.978 -6.996 1.00 54.78 72 PHE A N 1
ATOM 552 C CA . PHE A 1 72 ? 5.707 -12.827 -7.639 1.00 54.78 72 PHE A CA 1
ATOM 553 C C . PHE A 1 72 ? 6.286 -13.869 -8.622 1.00 54.78 72 PHE A C 1
ATOM 555 O O . PHE A 1 72 ? 5.600 -14.326 -9.538 1.00 54.78 72 PHE A O 1
ATOM 562 N N . SER A 1 73 ? 7.569 -14.222 -8.501 1.00 44.03 73 SER A N 1
ATOM 563 C CA . SER A 1 73 ? 8.246 -15.071 -9.486 1.00 44.03 73 SER A CA 1
ATOM 564 C C . SER A 1 73 ? 8.199 -16.569 -9.156 1.00 44.03 73 SER A C 1
ATOM 566 O O . SER A 1 73 ? 9.087 -17.105 -8.505 1.00 44.03 73 SER A O 1
ATOM 568 N N . ASP A 1 74 ? 7.275 -17.292 -9.795 1.00 47.12 74 ASP A N 1
ATOM 569 C CA . ASP A 1 74 ? 7.432 -18.729 -10.109 1.00 47.12 74 ASP A CA 1
ATOM 570 C C . ASP A 1 74 ? 8.379 -18.944 -11.324 1.00 47.12 74 ASP A C 1
ATOM 572 O O . ASP A 1 74 ? 8.187 -19.827 -12.156 1.00 47.12 74 ASP A O 1
ATOM 576 N N . GLY A 1 75 ? 9.409 -18.101 -11.486 1.00 43.22 75 GLY A N 1
ATOM 577 C CA . GLY A 1 75 ? 10.391 -18.210 -12.580 1.00 43.22 75 GLY A CA 1
ATOM 578 C C . GLY A 1 75 ? 10.028 -17.519 -13.907 1.00 43.22 75 GLY A C 1
ATOM 579 O O . GLY A 1 75 ? 10.732 -17.699 -14.900 1.00 43.22 75 GLY A O 1
ATOM 580 N N . GLY A 1 76 ? 8.974 -16.699 -13.955 1.00 42.53 76 GLY A N 1
ATOM 581 C CA . GLY A 1 76 ? 8.637 -15.887 -15.131 1.00 42.53 76 GLY A CA 1
ATOM 582 C C . GLY A 1 76 ? 9.409 -14.562 -15.181 1.00 42.53 76 GLY A C 1
ATOM 583 O O . GLY A 1 76 ? 9.331 -13.761 -14.258 1.00 42.53 76 GLY A O 1
ATOM 584 N N . LEU A 1 77 ? 10.100 -14.286 -16.290 1.00 46.84 77 LEU A N 1
ATOM 585 C CA . LEU A 1 77 ? 10.819 -13.026 -16.575 1.00 46.84 77 LEU A CA 1
ATOM 586 C C . LEU A 1 77 ? 9.913 -11.780 -16.720 1.00 46.84 77 LEU A C 1
ATOM 588 O O . LEU A 1 77 ? 10.409 -10.690 -17.004 1.00 46.84 77 LEU A O 1
ATOM 592 N N . TYR A 1 78 ? 8.598 -11.921 -16.535 1.00 52.00 78 TYR A N 1
ATOM 593 C CA . TYR A 1 78 ? 7.611 -10.876 -16.793 1.00 52.00 78 TYR A CA 1
ATOM 594 C C . TYR A 1 78 ? 6.770 -10.588 -15.552 1.00 52.00 78 TYR A C 1
ATOM 596 O O . TYR A 1 78 ? 6.221 -11.492 -14.926 1.00 52.00 78 TYR A O 1
ATOM 604 N N . PHE A 1 79 ? 6.651 -9.300 -15.230 1.00 64.00 79 PHE A N 1
ATOM 605 C CA . PHE A 1 79 ? 5.740 -8.788 -14.215 1.00 64.00 79 PHE A CA 1
ATOM 606 C C . PHE A 1 79 ? 4.290 -9.203 -14.533 1.00 64.00 79 PHE A C 1
ATOM 608 O O . PHE A 1 79 ? 3.834 -9.010 -15.659 1.00 64.00 79 PHE A O 1
ATOM 615 N N . GLN A 1 80 ? 3.577 -9.770 -13.551 1.00 75.31 80 GLN A N 1
ATOM 616 C CA . GLN A 1 80 ? 2.194 -10.236 -13.700 1.00 75.31 80 GLN A CA 1
ATOM 617 C C . GLN A 1 80 ? 1.239 -9.409 -12.819 1.00 75.31 80 GLN A C 1
ATOM 619 O O . GLN A 1 80 ? 1.075 -9.727 -11.637 1.00 75.31 80 GLN A O 1
ATOM 624 N N . PRO A 1 81 ? 0.578 -8.371 -13.374 1.00 82.38 81 PRO A N 1
ATOM 625 C CA . PRO A 1 81 ? -0.369 -7.532 -12.634 1.00 82.38 81 PRO A CA 1
ATOM 626 C C . PRO A 1 81 ? -1.483 -8.329 -11.944 1.00 82.38 81 PRO A C 1
ATOM 628 O O . PRO A 1 81 ? -1.871 -8.006 -10.824 1.00 82.38 81 PRO A O 1
ATOM 631 N N . ASP A 1 82 ? -1.957 -9.406 -12.575 1.00 87.19 82 ASP A N 1
ATOM 632 C CA . ASP A 1 82 ? -3.063 -10.224 -12.065 1.00 87.19 82 ASP A CA 1
ATOM 633 C C . ASP A 1 82 ? -2.771 -10.854 -10.699 1.00 87.19 82 ASP A C 1
ATOM 635 O O . ASP A 1 82 ? -3.673 -10.985 -9.870 1.00 87.19 82 ASP A O 1
ATOM 639 N N . GLN A 1 83 ? -1.516 -11.228 -10.435 1.00 88.38 83 GLN A N 1
ATOM 640 C CA . GLN A 1 83 ? -1.134 -11.788 -9.139 1.00 88.38 83 GLN A CA 1
ATOM 641 C C . GLN A 1 83 ? -1.154 -10.721 -8.044 1.00 88.38 83 GLN A C 1
ATOM 643 O O . GLN A 1 83 ? -1.671 -10.969 -6.955 1.00 88.38 83 GLN A O 1
ATOM 648 N N . ALA A 1 84 ? -0.666 -9.516 -8.351 1.00 91.56 84 ALA A N 1
ATOM 649 C CA . ALA A 1 84 ? -0.716 -8.390 -7.424 1.00 91.56 84 ALA A CA 1
ATOM 650 C C . ALA A 1 84 ? -2.168 -8.014 -7.077 1.00 91.56 84 ALA A C 1
ATOM 652 O O . ALA A 1 84 ? -2.484 -7.777 -5.913 1.00 91.56 84 ALA A O 1
ATOM 653 N N . ILE A 1 85 ? -3.070 -8.046 -8.064 1.00 93.88 85 ILE A N 1
ATOM 654 C CA . ILE A 1 85 ? -4.501 -7.770 -7.865 1.00 93.88 85 ILE A CA 1
ATOM 655 C C . ILE A 1 85 ? -5.148 -8.825 -6.956 1.00 93.88 85 ILE A C 1
ATOM 657 O O . ILE A 1 85 ? -5.860 -8.465 -6.022 1.00 93.88 85 ILE A O 1
ATOM 661 N N . LYS A 1 86 ? -4.869 -10.119 -7.168 1.00 93.94 86 LYS A N 1
ATOM 662 C CA . LYS A 1 86 ? -5.359 -11.200 -6.287 1.00 93.94 86 LYS A CA 1
ATOM 663 C C . LYS A 1 86 ? -4.818 -11.088 -4.860 1.00 93.94 86 LYS A C 1
ATOM 665 O O . LYS A 1 86 ? -5.524 -11.380 -3.895 1.00 93.94 86 LYS A O 1
ATOM 670 N N . HIS A 1 87 ? -3.565 -10.664 -4.708 1.00 94.25 87 HIS A N 1
ATOM 671 C CA . HIS A 1 87 ? -2.984 -10.434 -3.388 1.00 94.25 87 HIS A CA 1
ATOM 672 C C . HIS A 1 87 ? -3.691 -9.267 -2.682 1.00 94.25 87 HIS A C 1
ATOM 674 O O . HIS A 1 87 ? -4.054 -9.390 -1.514 1.00 94.25 87 HIS A O 1
ATOM 680 N N . ALA A 1 88 ? -3.961 -8.169 -3.395 1.00 96.06 88 ALA A N 1
ATOM 681 C CA . ALA A 1 88 ? -4.745 -7.053 -2.870 1.00 96.06 88 ALA A CA 1
ATOM 682 C C . ALA A 1 88 ? -6.146 -7.497 -2.424 1.00 96.06 88 ALA A C 1
ATOM 684 O O . ALA A 1 88 ? -6.551 -7.188 -1.308 1.00 96.06 88 ALA A O 1
ATOM 685 N N . GLU A 1 89 ? -6.846 -8.287 -3.244 1.00 97.25 89 GLU A N 1
ATOM 686 C CA . GLU A 1 89 ? -8.143 -8.880 -2.889 1.00 97.25 89 GLU A CA 1
ATOM 687 C C . GLU A 1 89 ? -8.062 -9.690 -1.589 1.00 97.25 89 GLU A C 1
ATOM 689 O O . GLU A 1 89 ? -8.889 -9.521 -0.696 1.00 97.25 89 GLU A O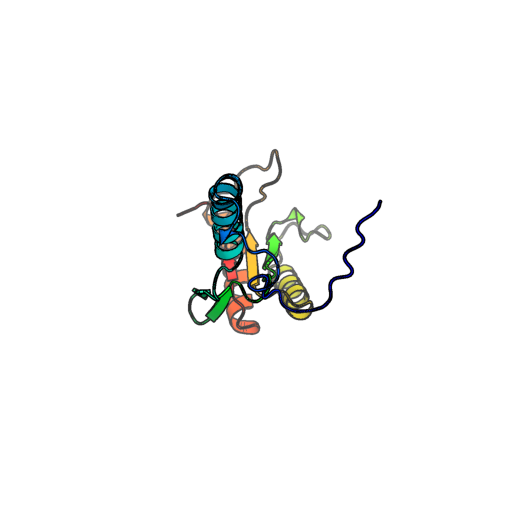 1
ATOM 694 N N . THR A 1 90 ? -7.024 -10.518 -1.449 1.00 97.00 90 THR A N 1
ATOM 695 C CA . THR A 1 90 ? -6.801 -11.334 -0.247 1.00 97.00 90 THR A CA 1
ATOM 696 C C . THR A 1 90 ? -6.574 -10.465 0.993 1.00 97.00 90 THR A C 1
ATOM 698 O O . THR A 1 90 ? -7.145 -10.742 2.046 1.00 97.00 90 THR A O 1
ATOM 701 N N . MET A 1 91 ? -5.778 -9.395 0.880 1.00 96.81 91 MET A N 1
ATOM 702 C CA . MET A 1 91 ? -5.536 -8.455 1.983 1.00 96.81 91 MET A CA 1
ATOM 703 C C . MET A 1 91 ? -6.814 -7.729 2.403 1.00 96.81 91 MET A C 1
ATOM 705 O O . MET A 1 91 ? -7.100 -7.628 3.596 1.00 96.81 91 MET A O 1
ATOM 709 N N . LEU A 1 92 ? -7.606 -7.266 1.435 1.00 96.81 92 LEU A N 1
ATOM 710 C CA . LEU A 1 92 ? -8.887 -6.611 1.698 1.00 96.81 92 LEU A CA 1
ATOM 711 C C . LEU A 1 92 ? -9.876 -7.581 2.355 1.00 96.81 92 LEU A C 1
ATOM 713 O O . LEU A 1 92 ? -10.500 -7.238 3.357 1.00 96.81 92 LEU A O 1
ATOM 717 N N . ALA A 1 93 ? -9.961 -8.821 1.865 1.00 97.00 93 ALA A N 1
ATOM 718 C CA . ALA A 1 93 ? -10.793 -9.866 2.461 1.00 97.00 93 ALA A CA 1
ATOM 719 C C . ALA A 1 93 ? -10.350 -10.241 3.889 1.00 97.00 93 ALA A C 1
ATOM 721 O O . ALA A 1 93 ? -11.182 -10.619 4.712 1.00 97.00 93 ALA A O 1
ATOM 722 N N . ALA A 1 94 ? -9.059 -10.100 4.203 1.00 95.75 94 ALA A N 1
ATOM 723 C CA . ALA A 1 94 ? -8.511 -10.289 5.545 1.00 95.75 94 ALA A CA 1
ATOM 724 C C . ALA A 1 94 ? -8.724 -9.082 6.484 1.00 95.75 94 ALA A C 1
ATOM 726 O O . ALA A 1 94 ? -8.377 -9.163 7.662 1.00 95.75 94 ALA A O 1
ATOM 727 N N . GLY A 1 95 ? -9.302 -7.980 5.992 1.00 95.12 95 GLY A N 1
ATOM 728 C CA . GLY A 1 95 ? -9.637 -6.800 6.791 1.00 95.12 95 GLY A CA 1
ATOM 729 C C . GLY A 1 95 ? -8.655 -5.633 6.681 1.00 95.12 95 GLY A C 1
ATOM 730 O O . GLY A 1 95 ? -8.664 -4.764 7.552 1.00 95.12 95 GLY A O 1
ATOM 731 N N . ALA A 1 96 ? -7.810 -5.583 5.645 1.00 95.12 96 ALA A N 1
ATOM 732 C CA . ALA A 1 96 ? -7.066 -4.363 5.338 1.00 95.12 96 ALA A CA 1
ATOM 733 C C . ALA A 1 96 ? -8.037 -3.222 4.979 1.00 95.12 96 ALA A C 1
ATOM 735 O O . ALA A 1 96 ? -8.933 -3.393 4.156 1.00 95.12 96 ALA A O 1
ATOM 736 N N . ASP A 1 97 ? -7.837 -2.048 5.578 1.00 95.06 97 ASP A N 1
ATOM 737 C CA . ASP A 1 97 ? -8.629 -0.841 5.312 1.00 95.06 97 ASP A CA 1
ATOM 738 C C . ASP A 1 97 ? -8.153 -0.103 4.051 1.00 95.06 97 ASP A C 1
ATOM 740 O O . ASP A 1 97 ? -8.900 0.666 3.444 1.00 95.06 97 ASP A O 1
ATOM 744 N N . MET A 1 98 ? -6.889 -0.305 3.676 1.00 96.38 98 MET A N 1
ATOM 745 C CA . MET A 1 98 ? -6.255 0.311 2.513 1.00 96.38 98 MET A CA 1
ATOM 746 C C . MET A 1 98 ? -5.100 -0.543 1.996 1.00 96.38 98 MET A C 1
ATOM 748 O O . MET A 1 98 ? -4.576 -1.389 2.723 1.00 96.38 98 MET A O 1
ATOM 752 N N . ILE A 1 99 ? -4.684 -0.291 0.758 1.00 97.88 99 ILE A N 1
ATOM 753 C CA . ILE A 1 99 ? -3.547 -0.961 0.121 1.00 97.88 99 ILE A CA 1
ATOM 754 C C . ILE A 1 99 ? -2.473 0.065 -0.222 1.00 97.88 99 ILE A C 1
ATOM 756 O O . ILE A 1 99 ? -2.782 1.105 -0.794 1.00 97.88 99 ILE A O 1
ATOM 760 N N . ASP A 1 100 ? -1.222 -0.237 0.101 1.00 97.38 100 ASP A N 1
ATOM 761 C CA . ASP A 1 100 ? -0.054 0.573 -0.231 1.00 97.38 100 ASP A CA 1
ATOM 762 C C . ASP A 1 100 ? 0.761 -0.111 -1.323 1.00 97.38 100 ASP A C 1
ATOM 764 O O . ASP A 1 100 ? 1.215 -1.242 -1.155 1.00 97.38 100 ASP A O 1
ATOM 768 N N . VAL A 1 101 ? 0.864 0.536 -2.482 1.00 96.31 101 VAL A N 1
ATOM 769 C CA . VAL A 1 101 ? 1.405 -0.069 -3.702 1.00 96.31 101 VAL A CA 1
ATOM 770 C C . VAL A 1 101 ? 2.778 0.519 -4.007 1.00 96.31 101 VAL A C 1
ATOM 772 O O . VAL A 1 101 ? 2.879 1.691 -4.364 1.00 96.31 101 VAL A O 1
ATOM 775 N N . GLY A 1 102 ? 3.821 -0.310 -3.934 1.00 94.88 102 GLY A N 1
ATOM 776 C CA . GLY A 1 102 ? 5.205 0.079 -4.229 1.00 94.88 102 GLY A CA 1
ATOM 777 C C . GLY A 1 102 ? 5.757 -0.639 -5.462 1.00 94.88 102 GLY A C 1
ATOM 778 O O . GLY A 1 102 ? 5.714 -1.864 -5.544 1.00 94.88 102 GLY A O 1
ATOM 779 N N . GLY A 1 103 ? 6.286 0.098 -6.445 1.00 92.06 103 GLY A N 1
ATOM 780 C CA . GLY A 1 103 ? 6.846 -0.474 -7.688 1.00 92.06 103 GLY A CA 1
ATOM 781 C C . GLY A 1 103 ? 8.362 -0.684 -7.670 1.00 92.06 103 GLY A C 1
ATOM 782 O O . GLY A 1 103 ? 8.934 -1.279 -8.597 1.00 92.06 103 GLY A O 1
ATOM 783 N N . GLN A 1 104 ? 9.021 -0.180 -6.629 1.00 89.88 104 GLN A N 1
ATOM 784 C CA . GLN A 1 104 ? 10.463 -0.216 -6.441 1.00 89.88 104 GLN A CA 1
ATOM 785 C C . GLN A 1 104 ? 10.801 -0.923 -5.125 1.00 89.88 104 GLN A C 1
ATOM 787 O O . GLN A 1 104 ? 10.144 -0.729 -4.111 1.00 89.88 104 GLN A O 1
ATOM 792 N N . SER A 1 105 ? 11.851 -1.745 -5.138 1.00 86.19 105 SER A N 1
ATOM 793 C CA . SER A 1 105 ? 12.336 -2.395 -3.920 1.00 86.19 105 SER A CA 1
ATOM 794 C C . SER A 1 105 ? 13.056 -1.382 -3.027 1.00 86.19 105 SER A C 1
ATOM 796 O O . SER A 1 105 ? 13.961 -0.685 -3.486 1.00 86.19 105 SER A O 1
ATOM 798 N N . SER A 1 106 ? 12.681 -1.338 -1.749 1.00 82.12 106 SER A N 1
ATOM 799 C CA . SER A 1 106 ? 13.336 -0.553 -0.693 1.00 82.12 106 SER A CA 1
ATOM 800 C C . SER A 1 106 ? 14.404 -1.350 0.074 1.00 82.12 106 SER A C 1
ATOM 802 O O . SER A 1 106 ? 14.975 -0.865 1.053 1.00 82.12 106 SER A O 1
ATOM 804 N N . ARG A 1 107 ? 14.696 -2.589 -0.353 1.00 85.06 107 ARG A N 1
ATOM 805 C CA . ARG A 1 107 ? 15.679 -3.459 0.309 1.00 85.06 107 ARG A CA 1
ATOM 806 C C . ARG A 1 107 ? 17.108 -2.906 0.159 1.00 85.06 107 ARG A C 1
ATOM 808 O O . ARG A 1 107 ? 17.439 -2.350 -0.891 1.00 85.06 107 ARG A O 1
ATOM 815 N N . PRO A 1 108 ? 17.996 -3.111 1.153 1.00 82.44 108 PRO A N 1
ATOM 816 C CA . PRO A 1 108 ? 19.397 -2.709 1.047 1.00 82.44 108 PRO A CA 1
ATOM 817 C C . PRO A 1 108 ? 20.069 -3.297 -0.200 1.00 82.44 108 PRO A C 1
ATOM 819 O O . PRO A 1 108 ? 19.988 -4.499 -0.446 1.00 82.44 108 PRO A O 1
ATOM 822 N N . GLY A 1 109 ? 20.731 -2.447 -0.987 1.00 80.81 109 GLY A N 1
ATOM 823 C CA . GLY A 1 109 ? 21.405 -2.855 -2.225 1.00 80.81 109 GLY A CA 1
ATOM 824 C C . GLY A 1 109 ? 20.493 -2.997 -3.449 1.00 80.81 109 GLY A C 1
ATOM 825 O O . GLY A 1 109 ? 20.982 -3.377 -4.512 1.00 80.81 109 GLY A O 1
ATOM 826 N N . ALA A 1 110 ? 19.197 -2.679 -3.342 1.00 83.44 110 ALA A N 1
ATOM 827 C CA . ALA A 1 110 ? 18.322 -2.605 -4.504 1.00 83.44 110 ALA A CA 1
ATOM 828 C C . ALA A 1 110 ? 18.796 -1.509 -5.470 1.00 83.44 110 ALA A C 1
ATOM 830 O O . ALA A 1 110 ? 19.050 -0.370 -5.073 1.00 83.44 110 ALA A O 1
ATOM 831 N N . VAL A 1 111 ? 18.900 -1.854 -6.753 1.00 85.00 111 VAL A N 1
ATOM 832 C CA . VAL A 1 111 ? 19.215 -0.881 -7.801 1.00 85.00 111 VAL A CA 1
ATOM 833 C C . VAL A 1 111 ? 17.949 -0.070 -8.093 1.00 85.00 111 VAL A C 1
ATOM 835 O O . VAL A 1 111 ? 16.916 -0.675 -8.406 1.00 85.00 111 VAL A O 1
ATOM 838 N N . PRO A 1 112 ? 17.993 1.273 -8.007 1.00 87.31 112 PRO A N 1
ATOM 839 C CA . PRO A 1 112 ? 16.859 2.108 -8.374 1.00 87.31 112 PRO A CA 1
ATOM 840 C C . PRO A 1 112 ? 16.432 1.846 -9.817 1.00 87.31 112 PRO A C 1
ATOM 842 O O . PRO A 1 112 ? 17.270 1.688 -10.707 1.00 87.31 112 PRO A O 1
ATOM 845 N N . VAL A 1 113 ? 15.124 1.829 -10.057 1.00 89.50 113 VAL A N 1
ATOM 846 C CA . VAL A 1 113 ? 14.584 1.712 -11.415 1.00 89.50 113 VAL A CA 1
ATOM 847 C C . VAL A 1 113 ? 14.294 3.103 -11.991 1.00 89.50 113 VAL A C 1
ATOM 849 O O . VAL A 1 113 ? 14.108 4.054 -11.227 1.00 89.50 113 VAL A O 1
ATOM 852 N N . PRO A 1 114 ? 14.256 3.277 -13.321 1.00 93.25 114 PRO A N 1
ATOM 853 C CA . PRO A 1 114 ? 13.732 4.502 -13.921 1.00 93.25 114 PRO A CA 1
ATOM 854 C C . PRO A 1 114 ? 12.266 4.757 -13.508 1.00 93.25 114 PRO A C 1
ATOM 856 O O . PRO A 1 114 ? 11.525 3.783 -13.324 1.00 93.25 114 PRO A O 1
ATOM 859 N N . PRO A 1 115 ? 11.819 6.025 -13.386 1.00 93.81 115 PRO A N 1
ATOM 860 C CA . PRO A 1 115 ? 10.429 6.362 -13.053 1.00 93.81 115 PRO A CA 1
ATOM 861 C C . PRO A 1 115 ? 9.396 5.654 -13.934 1.00 93.81 115 PRO A C 1
ATOM 863 O O . PRO A 1 115 ? 8.362 5.203 -13.453 1.00 93.81 115 PRO A O 1
ATOM 866 N N . GLU A 1 116 ? 9.685 5.521 -15.225 1.00 94.06 116 GLU A N 1
ATOM 867 C CA . GLU A 1 116 ? 8.788 4.932 -16.216 1.00 94.06 116 GLU A CA 1
ATOM 868 C C . GLU A 1 116 ? 8.579 3.436 -15.952 1.00 94.06 116 GLU A C 1
ATOM 870 O O . GLU A 1 116 ? 7.488 2.905 -16.157 1.00 94.06 116 GLU A O 1
ATOM 875 N N . VAL A 1 117 ? 9.614 2.757 -15.450 1.00 91.75 117 VAL A N 1
ATOM 876 C CA . VAL A 1 117 ? 9.553 1.338 -15.080 1.00 91.75 117 VAL A CA 1
ATOM 877 C C . VAL A 1 117 ? 8.711 1.147 -13.822 1.00 91.75 117 VAL A C 1
ATOM 879 O O . VAL A 1 117 ? 7.912 0.215 -13.761 1.00 91.75 117 VAL A O 1
ATOM 882 N N . GLU A 1 118 ? 8.868 2.019 -12.826 1.00 93.12 118 GLU A N 1
ATOM 883 C CA . GLU A 1 118 ? 8.038 2.004 -11.617 1.00 93.12 118 GLU A CA 1
ATOM 884 C C . GLU A 1 118 ? 6.566 2.275 -11.957 1.00 93.12 118 GLU A C 1
ATOM 886 O O . GLU A 1 118 ? 5.692 1.504 -11.563 1.00 93.12 118 GLU A O 1
ATOM 891 N N . GLN A 1 119 ? 6.291 3.293 -12.779 1.00 93.56 119 GLN A N 1
ATOM 892 C CA . GLN A 1 119 ? 4.940 3.621 -13.246 1.00 93.56 119 GLN A CA 1
ATOM 893 C C . GLN A 1 119 ? 4.295 2.464 -14.016 1.00 93.56 119 GLN A C 1
ATOM 895 O O . GLN A 1 119 ? 3.146 2.112 -13.746 1.00 93.56 119 GLN A O 1
ATOM 900 N N . ALA A 1 120 ? 5.036 1.830 -14.932 1.00 91.81 120 ALA A N 1
ATOM 901 C CA . ALA A 1 120 ? 4.552 0.680 -15.694 1.00 91.81 120 ALA A CA 1
ATOM 902 C C . ALA A 1 120 ? 4.169 -0.516 -14.801 1.00 91.81 120 ALA A C 1
ATOM 904 O O . ALA A 1 120 ? 3.348 -1.340 -15.204 1.00 91.81 120 ALA A O 1
ATOM 905 N N . ARG A 1 121 ? 4.735 -0.603 -13.590 1.00 91.44 121 ARG A N 1
ATOM 906 C CA . ARG A 1 121 ? 4.380 -1.614 -12.585 1.00 91.44 121 ARG A CA 1
ATOM 907 C C . ARG A 1 121 ? 3.142 -1.210 -11.791 1.00 91.44 121 ARG A C 1
ATOM 909 O O . ARG A 1 121 ? 2.190 -1.983 -11.718 1.00 91.44 121 ARG A O 1
ATOM 916 N N . VAL A 1 122 ? 3.141 -0.013 -11.201 1.00 94.50 122 VAL A N 1
ATOM 917 C CA . VAL A 1 122 ? 2.118 0.366 -10.210 1.00 94.50 122 VAL A CA 1
ATOM 918 C C . VAL A 1 122 ? 0.802 0.814 -10.838 1.00 94.50 122 VAL A C 1
ATOM 920 O O . VAL A 1 122 ? -0.261 0.454 -10.338 1.00 94.50 122 VAL A O 1
ATOM 923 N N . VAL A 1 123 ? 0.833 1.555 -11.952 1.00 95.44 123 VAL A N 1
ATOM 924 C CA . VAL A 1 123 ? -0.370 2.194 -12.518 1.00 95.44 123 VAL A CA 1
ATOM 925 C C . VAL A 1 123 ? -1.455 1.182 -12.913 1.00 95.44 123 VAL A C 1
ATOM 927 O O . VAL A 1 123 ? -2.613 1.405 -12.548 1.00 95.44 123 VAL A O 1
ATOM 930 N N . PRO A 1 124 ? -1.146 0.068 -13.614 1.00 94.19 124 PRO A N 1
ATOM 931 C CA . PRO A 1 124 ? -2.159 -0.933 -13.945 1.00 94.19 124 PRO A CA 1
ATOM 932 C C . PRO A 1 124 ? -2.773 -1.575 -12.696 1.00 94.19 124 PRO A C 1
ATOM 934 O O . PRO A 1 124 ? -3.984 -1.756 -12.633 1.00 94.19 124 PRO A O 1
ATOM 937 N N . VAL A 1 125 ? -1.953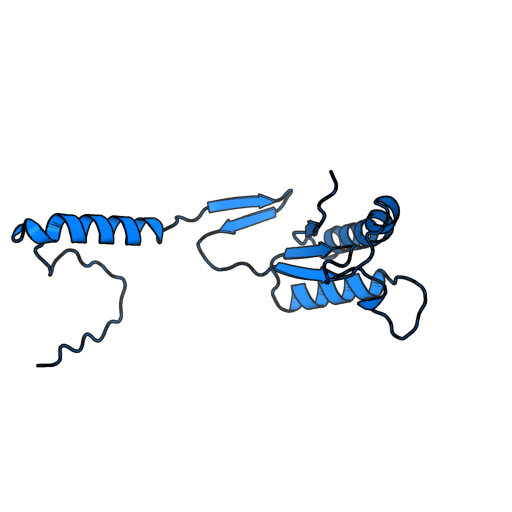 -1.862 -11.681 1.00 94.94 125 VAL A N 1
ATOM 938 C CA . VAL A 1 125 ? -2.396 -2.497 -10.432 1.00 94.94 125 VAL A CA 1
ATOM 939 C C . VAL A 1 125 ? -3.321 -1.571 -9.645 1.00 94.94 125 VAL A C 1
ATOM 941 O O . VAL A 1 125 ? -4.416 -1.982 -9.270 1.00 94.94 125 VAL A O 1
ATOM 944 N N . ILE A 1 126 ? -2.931 -0.307 -9.456 1.00 96.19 126 ILE A N 1
ATOM 945 C CA . ILE A 1 126 ? -3.745 0.700 -8.756 1.00 96.19 126 ILE A CA 1
ATOM 946 C C . ILE A 1 126 ? -5.101 0.859 -9.441 1.00 96.19 126 ILE A C 1
ATOM 948 O O . ILE A 1 126 ? -6.134 0.852 -8.773 1.00 96.19 126 ILE A O 1
ATOM 952 N N . ARG A 1 127 ? -5.107 0.977 -10.776 1.00 95.88 127 ARG A N 1
ATOM 953 C CA . ARG A 1 127 ? -6.340 1.143 -11.554 1.00 95.88 127 ARG A CA 1
ATOM 954 C C . ARG A 1 127 ? -7.318 0.003 -11.292 1.00 95.88 127 ARG A C 1
ATOM 956 O O . ARG A 1 127 ? -8.480 0.267 -10.996 1.00 95.88 127 ARG A O 1
ATOM 963 N N . GLU A 1 128 ? -6.849 -1.237 -11.379 1.00 95.81 128 GLU A N 1
ATOM 964 C CA . GLU A 1 128 ? -7.698 -2.412 -11.180 1.00 95.81 128 GLU A CA 1
ATOM 965 C C . GLU A 1 128 ? -8.171 -2.541 -9.728 1.00 95.81 128 GLU A C 1
ATOM 967 O O . GLU A 1 128 ? -9.336 -2.858 -9.502 1.00 95.81 128 GLU A O 1
ATOM 972 N N . ILE A 1 129 ? -7.322 -2.237 -8.739 1.00 95.81 129 ILE A N 1
ATOM 973 C CA . ILE A 1 129 ? -7.715 -2.278 -7.321 1.00 95.81 129 ILE A CA 1
ATOM 974 C C . ILE A 1 129 ? -8.834 -1.272 -7.034 1.00 95.81 129 ILE A C 1
ATOM 976 O O . ILE A 1 129 ? -9.856 -1.634 -6.446 1.00 95.81 129 ILE A O 1
ATOM 980 N N . VAL A 1 130 ? -8.671 -0.023 -7.480 1.00 95.31 130 VAL A N 1
ATOM 981 C CA . VAL A 1 130 ? -9.677 1.031 -7.280 1.00 95.31 130 VAL A CA 1
ATOM 982 C C . VAL A 1 130 ? -10.991 0.659 -7.966 1.00 95.31 130 VAL A C 1
ATOM 984 O O . VAL A 1 130 ? -12.053 0.771 -7.357 1.00 95.31 130 VAL A O 1
ATOM 987 N N . GLN A 1 131 ? -10.934 0.179 -9.212 1.00 95.25 131 GLN A N 1
ATOM 988 C CA . GLN A 1 131 ? -12.129 -0.165 -9.987 1.00 95.25 131 GLN A CA 1
ATOM 989 C C . GLN A 1 131 ? -12.880 -1.380 -9.436 1.00 95.25 131 GLN A C 1
ATOM 991 O O . GLN A 1 131 ? -14.110 -1.378 -9.433 1.00 95.25 131 GLN A O 1
ATOM 996 N N . ARG A 1 132 ? -12.165 -2.420 -8.995 1.00 96.19 132 ARG A N 1
ATOM 997 C CA . ARG A 1 132 ? -12.780 -3.691 -8.583 1.00 96.19 132 ARG A CA 1
ATOM 998 C C . ARG A 1 132 ? -13.235 -3.695 -7.133 1.00 96.19 132 ARG A C 1
ATOM 1000 O O . ARG A 1 132 ? -14.247 -4.317 -6.829 1.00 96.19 132 ARG A O 1
ATOM 1007 N N . PHE A 1 133 ? -12.496 -3.028 -6.248 1.00 95.56 133 PHE A N 1
ATOM 1008 C CA . PHE A 1 133 ? -12.700 -3.167 -4.806 1.00 95.56 133 PHE A CA 1
ATOM 1009 C C . PHE A 1 133 ? -13.152 -1.882 -4.117 1.00 95.56 133 PHE A C 1
ATOM 1011 O O . PHE A 1 133 ? -13.495 -1.935 -2.939 1.00 95.56 133 PHE A O 1
ATOM 1018 N N . ASN A 1 134 ? -13.168 -0.738 -4.820 1.00 92.62 134 ASN A N 1
ATOM 1019 C CA . ASN A 1 134 ? -13.484 0.567 -4.227 1.00 92.62 134 ASN A CA 1
ATOM 1020 C C . ASN A 1 134 ? -12.669 0.815 -2.937 1.00 92.62 134 ASN A C 1
ATOM 1022 O O . ASN A 1 134 ? -13.195 1.275 -1.923 1.00 92.62 134 ASN A O 1
ATOM 1026 N N . ALA A 1 135 ? -11.396 0.415 -2.959 1.00 92.94 135 ALA A N 1
ATOM 1027 C CA . ALA A 1 135 ? -10.492 0.496 -1.822 1.00 92.94 135 ALA A CA 1
ATOM 1028 C C . ALA A 1 135 ? -9.706 1.811 -1.835 1.00 92.94 135 ALA A C 1
ATOM 1030 O O . ALA A 1 135 ? -9.385 2.352 -2.896 1.00 92.94 135 ALA A O 1
ATOM 1031 N N . VAL A 1 136 ? -9.323 2.279 -0.646 1.00 96.56 136 VAL A N 1
ATOM 1032 C CA . VAL A 1 136 ? -8.304 3.322 -0.511 1.00 96.56 136 VAL A CA 1
ATOM 1033 C C . VAL A 1 136 ? -6.964 2.749 -0.965 1.00 96.56 136 VAL A C 1
ATOM 1035 O O . VAL A 1 136 ? -6.534 1.704 -0.473 1.00 96.56 136 VAL A O 1
ATOM 1038 N N . VAL A 1 137 ? -6.296 3.454 -1.878 1.00 97.19 137 VAL A N 1
ATOM 1039 C CA . VAL A 1 137 ? -4.973 3.073 -2.375 1.00 97.19 137 VAL A CA 1
ATOM 1040 C C . VAL A 1 137 ? -3.973 4.191 -2.104 1.00 97.19 137 VAL A C 1
ATOM 1042 O O . VAL A 1 137 ? -4.180 5.333 -2.512 1.00 97.19 137 VAL A O 1
ATOM 1045 N N . SER A 1 138 ? -2.899 3.838 -1.406 1.00 96.62 138 SER A N 1
ATOM 1046 C CA . SER A 1 138 ? -1.675 4.618 -1.249 1.00 96.62 138 SER A CA 1
ATOM 1047 C C . SER A 1 138 ? -0.647 4.166 -2.289 1.00 96.62 138 SER A C 1
ATOM 1049 O O . SER A 1 138 ? -0.678 3.025 -2.760 1.00 96.62 138 SER A O 1
ATOM 1051 N N . VAL A 1 139 ? 0.249 5.075 -2.668 1.00 96.25 139 VAL A N 1
ATOM 1052 C CA . VAL A 1 139 ? 1.393 4.775 -3.529 1.00 96.25 139 VAL A CA 1
ATOM 1053 C C . VAL A 1 139 ? 2.669 5.021 -2.736 1.00 96.25 139 VAL A C 1
ATOM 1055 O O . VAL A 1 139 ? 2.914 6.144 -2.294 1.00 96.25 139 VAL A O 1
ATOM 1058 N N . ASP A 1 140 ? 3.476 3.974 -2.578 1.00 95.06 140 ASP A N 1
ATOM 1059 C CA . ASP A 1 140 ? 4.798 4.063 -1.961 1.00 95.06 140 ASP A CA 1
ATOM 1060 C C . ASP A 1 140 ? 5.811 4.456 -3.036 1.00 95.06 140 ASP A C 1
ATOM 1062 O O . ASP A 1 140 ? 6.361 3.622 -3.762 1.00 95.06 140 ASP A O 1
ATOM 1066 N N . THR A 1 141 ? 5.991 5.766 -3.191 1.00 94.00 141 THR A N 1
ATOM 1067 C CA . THR A 1 141 ? 6.989 6.346 -4.084 1.00 94.00 141 THR A CA 1
ATOM 1068 C C . THR A 1 141 ? 7.552 7.634 -3.496 1.00 94.00 141 THR A C 1
ATOM 1070 O O . THR A 1 141 ? 6.870 8.380 -2.796 1.00 94.00 141 THR A O 1
ATOM 1073 N N . TYR A 1 142 ? 8.806 7.934 -3.823 1.00 91.38 142 TYR A N 1
ATOM 1074 C CA . TYR A 1 142 ? 9.444 9.221 -3.518 1.00 91.38 142 TYR A CA 1
ATOM 1075 C C . TYR A 1 142 ? 9.477 10.163 -4.731 1.00 91.38 142 TYR A C 1
ATOM 1077 O O . TYR A 1 142 ? 10.113 11.218 -4.684 1.00 91.38 142 TYR A O 1
ATOM 1085 N N . ARG A 1 143 ? 8.867 9.760 -5.850 1.00 86.50 143 ARG A N 1
ATOM 1086 C CA . ARG A 1 143 ? 8.888 10.509 -7.110 1.00 86.50 143 ARG A CA 1
ATOM 1087 C C . ARG A 1 143 ? 7.706 11.477 -7.164 1.00 86.50 143 ARG A C 1
ATOM 1089 O O . ARG A 1 143 ? 6.585 11.084 -6.857 1.00 86.50 143 ARG A O 1
ATOM 1096 N N . ALA A 1 144 ? 7.992 12.725 -7.533 1.00 82.25 144 ALA A N 1
ATOM 1097 C CA . ALA A 1 144 ? 7.014 13.805 -7.671 1.00 82.25 144 ALA A CA 1
ATOM 1098 C C . ALA A 1 144 ? 6.497 13.934 -9.10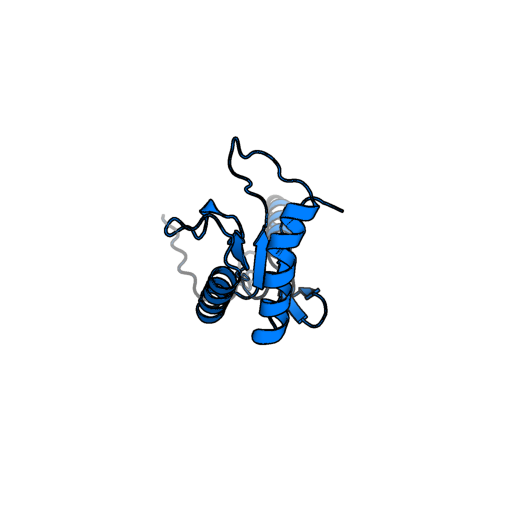8 1.00 82.25 144 ALA A C 1
ATOM 1100 O O . ALA A 1 144 ? 7.276 13.614 -10.038 1.00 82.25 144 ALA A O 1
#

Secondary structure (DSSP, 8-state):
--------S---TTSS--GGG-HHHHHHHHHHHHHHHHH----EEEEETTEEEEETTSPPPEEEEE-STTSS-SS-SS--HHHHHHHHHHHHHTT-SEEEEESS--STTPPPPPHHHHHHHHHHHHHHHHHHH--EEEEE----